Protein AF-A0A4Q4YVK0-F1 (afdb_monomer)

pLDDT: mean 72.07, std 21.79, range [29.75, 95.19]

Structure (mmCIF, N/CA/C/O backbone):
data_AF-A0A4Q4YVK0-F1
#
_entry.id   AF-A0A4Q4YVK0-F1
#
loop_
_atom_site.group_PDB
_atom_site.id
_atom_site.type_symbol
_atom_site.label_atom_id
_atom_site.label_alt_id
_atom_site.label_comp_id
_atom_site.label_asym_id
_atom_site.label_entity_id
_atom_site.label_seq_id
_atom_site.pdbx_PDB_ins_code
_atom_site.Cartn_x
_atom_site.Cartn_y
_atom_site.Cartn_z
_atom_site.occupancy
_atom_site.B_iso_or_equiv
_atom_site.auth_seq_id
_atom_site.auth_comp_id
_atom_site.auth_asym_id
_atom_site.auth_atom_id
_atom_site.pdbx_PDB_model_num
ATOM 1 N N . MET A 1 1 ? 14.995 24.594 14.332 1.00 37.38 1 MET A N 1
ATOM 2 C CA . MET A 1 1 ? 15.327 23.257 14.870 1.00 37.38 1 MET A CA 1
ATOM 3 C C . MET A 1 1 ? 14.325 22.980 15.964 1.00 37.38 1 MET A C 1
ATOM 5 O O . MET A 1 1 ? 14.471 23.533 17.045 1.00 37.38 1 MET A O 1
ATOM 9 N N . GLU A 1 2 ? 13.273 22.229 15.656 1.00 30.61 2 GLU A N 1
ATOM 10 C CA . GLU A 1 2 ? 12.201 21.946 16.610 1.00 30.61 2 GLU A CA 1
ATOM 11 C C . GLU A 1 2 ? 12.060 20.448 16.859 1.00 30.61 2 GLU A C 1
ATOM 13 O O . GLU A 1 2 ? 12.263 19.605 15.987 1.00 30.61 2 GLU A O 1
ATOM 18 N N . ASN A 1 3 ? 11.799 20.190 18.133 1.00 29.75 3 ASN A N 1
ATOM 19 C CA . ASN A 1 3 ? 11.864 18.951 18.882 1.00 29.75 3 ASN A CA 1
ATOM 20 C C . ASN A 1 3 ? 10.855 17.910 18.379 1.00 29.75 3 ASN A C 1
ATOM 22 O O . ASN A 1 3 ? 9.649 18.153 18.392 1.00 29.75 3 ASN A O 1
ATOM 26 N N . CYS A 1 4 ? 11.324 16.703 18.059 1.00 32.38 4 CYS A N 1
ATOM 27 C CA . CYS A 1 4 ? 10.463 15.525 17.964 1.00 32.38 4 CYS A CA 1
ATOM 28 C C . CYS A 1 4 ? 10.046 15.102 19.382 1.00 32.38 4 CYS A C 1
ATOM 30 O O . CYS A 1 4 ? 10.692 14.259 20.003 1.00 32.38 4 CYS A O 1
ATOM 32 N N . ASN A 1 5 ? 8.979 15.695 19.919 1.00 33.84 5 ASN A N 1
ATOM 33 C CA . ASN A 1 5 ? 8.380 15.246 21.176 1.00 33.84 5 ASN A CA 1
ATOM 34 C C . ASN A 1 5 ? 7.588 13.949 20.946 1.00 33.84 5 ASN A C 1
ATOM 36 O O . ASN A 1 5 ? 6.365 13.944 20.870 1.00 33.84 5 ASN A O 1
ATOM 40 N N . ALA A 1 6 ? 8.302 12.825 20.881 1.00 39.44 6 ALA A N 1
ATOM 41 C CA . ALA A 1 6 ? 7.738 11.488 21.038 1.00 39.44 6 ALA A CA 1
ATOM 42 C C . ALA A 1 6 ? 7.468 11.205 22.530 1.00 39.44 6 ALA A C 1
ATOM 44 O O . ALA A 1 6 ? 8.065 10.314 23.133 1.00 39.44 6 ALA A O 1
ATOM 45 N N . ARG A 1 7 ? 6.600 11.998 23.165 1.00 34.41 7 ARG A N 1
ATOM 46 C CA . ARG A 1 7 ? 6.082 11.694 24.506 1.00 34.41 7 ARG A CA 1
ATOM 47 C C . ARG A 1 7 ? 4.794 10.898 24.335 1.00 34.41 7 ARG A C 1
ATOM 49 O O . ARG A 1 7 ? 3.760 11.512 24.120 1.00 34.41 7 ARG A O 1
ATOM 56 N N . ASN A 1 8 ? 4.910 9.566 24.325 1.00 34.81 8 ASN A N 1
ATOM 57 C CA . ASN A 1 8 ? 3.902 8.591 24.801 1.00 34.81 8 ASN A CA 1
ATOM 58 C C . ASN A 1 8 ? 4.161 7.140 24.351 1.00 34.81 8 ASN A C 1
ATOM 60 O O . ASN A 1 8 ? 3.350 6.262 24.626 1.00 34.81 8 ASN A O 1
ATOM 64 N N . THR A 1 9 ? 5.297 6.826 23.724 1.00 37.50 9 THR A N 1
ATOM 65 C CA . THR A 1 9 ? 5.698 5.419 23.553 1.00 37.50 9 THR A CA 1
ATOM 66 C C . THR A 1 9 ? 6.271 4.875 24.859 1.00 37.50 9 THR A C 1
ATOM 68 O O . THR A 1 9 ? 7.434 5.106 25.189 1.00 37.50 9 THR A O 1
ATOM 71 N N . THR A 1 10 ? 5.439 4.170 25.619 1.00 32.06 10 THR A N 1
ATOM 72 C CA . THR A 1 10 ? 5.850 3.400 26.795 1.00 32.06 10 THR A CA 1
ATOM 73 C C . THR A 1 10 ? 6.578 2.141 26.319 1.00 32.06 10 THR A C 1
ATOM 75 O O . THR A 1 10 ? 5.958 1.229 25.778 1.00 32.06 10 THR A O 1
ATOM 78 N N . TYR A 1 11 ? 7.900 2.087 26.480 1.00 41.22 11 TYR A N 1
ATOM 79 C CA . TYR A 1 11 ? 8.692 0.885 26.204 1.00 41.22 11 TYR A CA 1
ATOM 80 C C . TYR A 1 11 ? 8.771 0.017 27.469 1.00 41.22 11 TYR A C 1
ATOM 82 O O . TYR A 1 11 ? 9.065 0.520 28.551 1.00 41.22 11 TYR A O 1
ATOM 90 N N . LEU A 1 12 ? 8.526 -1.291 27.341 1.00 30.45 12 LEU A N 1
ATOM 91 C CA . LEU A 1 12 ? 8.794 -2.270 28.401 1.00 30.45 12 LEU A CA 1
ATOM 92 C C . LEU A 1 12 ? 10.311 -2.507 28.501 1.00 30.45 12 LEU A C 1
ATOM 94 O O . LEU A 1 12 ? 10.896 -3.173 27.646 1.00 30.45 12 LEU A O 1
ATOM 98 N N . GLU A 1 13 ? 10.957 -1.974 29.541 1.00 32.44 13 GLU A N 1
ATOM 99 C CA . GLU A 1 13 ? 12.365 -2.263 29.836 1.00 32.44 13 GLU A CA 1
ATOM 100 C C . GLU A 1 13 ? 12.534 -3.685 30.402 1.00 32.44 13 GLU A C 1
ATOM 102 O O . GLU A 1 13 ? 12.069 -3.992 31.500 1.00 32.44 13 GLU A O 1
ATOM 107 N N . ARG A 1 14 ? 13.282 -4.550 29.702 1.00 31.03 14 ARG A N 1
ATOM 108 C CA . ARG A 1 14 ? 13.968 -5.691 30.333 1.00 31.03 14 ARG A CA 1
ATOM 109 C C . ARG A 1 14 ? 15.384 -5.256 30.708 1.00 31.03 14 ARG A C 1
ATOM 111 O O . ARG A 1 14 ? 16.180 -4.930 29.833 1.00 31.03 14 ARG A O 1
ATOM 118 N N . ARG A 1 15 ? 15.702 -5.257 32.005 1.00 39.09 15 ARG A N 1
ATOM 119 C CA . ARG A 1 15 ? 17.041 -4.939 32.526 1.00 39.09 15 ARG A CA 1
ATOM 120 C C . ARG A 1 15 ? 18.018 -6.120 32.431 1.00 39.09 15 ARG A C 1
ATOM 122 O O . ARG A 1 15 ? 17.669 -7.230 32.832 1.00 39.09 15 ARG A O 1
ATOM 129 N N . SER A 1 16 ? 19.271 -5.761 32.113 1.00 35.47 16 SER A N 1
ATOM 130 C CA . SER A 1 16 ? 20.582 -6.410 32.397 1.00 35.47 16 SER A CA 1
ATOM 131 C C . SER A 1 16 ? 21.295 -7.061 31.193 1.00 35.47 16 SER A C 1
ATOM 133 O O . SER A 1 16 ? 20.623 -7.571 30.303 1.00 35.47 16 SER A O 1
ATOM 135 N N . PRO A 1 17 ? 22.643 -7.191 31.217 1.00 41.94 17 PRO A N 1
ATOM 136 C CA . PRO A 1 17 ? 23.664 -6.132 31.232 1.00 41.94 17 PRO A CA 1
ATOM 137 C C . PRO A 1 17 ? 24.567 -6.173 29.962 1.00 41.94 17 PRO A C 1
ATOM 139 O O . PRO A 1 17 ? 24.875 -7.243 29.446 1.00 41.94 17 PRO A O 1
ATOM 142 N N . SER A 1 18 ? 25.008 -5.012 29.456 1.00 41.84 18 SER A N 1
ATOM 143 C CA . SER A 1 18 ? 25.935 -4.835 28.301 1.00 41.84 18 SER A CA 1
ATOM 144 C C . SER A 1 18 ? 27.324 -5.469 28.554 1.00 41.84 18 SER A C 1
ATOM 146 O O . SER A 1 18 ? 27.684 -5.497 29.735 1.00 41.84 18 SER A O 1
ATOM 148 N N . PRO A 1 19 ? 28.162 -5.913 27.563 1.00 48.59 19 PRO A N 1
ATOM 149 C CA . PRO A 1 19 ? 28.663 -5.199 26.345 1.00 48.59 19 PRO A CA 1
ATOM 150 C C . PRO A 1 19 ? 28.929 -6.148 25.108 1.00 48.59 19 PRO A C 1
ATOM 152 O O . PRO A 1 19 ? 28.522 -7.303 25.192 1.00 48.59 19 PRO A O 1
ATOM 155 N N . PRO A 1 20 ? 29.600 -5.781 23.971 1.00 44.50 20 PRO A N 1
ATOM 156 C CA . PRO A 1 20 ? 30.277 -4.537 23.591 1.00 44.50 20 PRO A CA 1
ATOM 157 C C . PRO A 1 20 ? 29.692 -3.795 22.375 1.00 44.50 20 PRO A C 1
ATOM 159 O O . PRO A 1 20 ? 28.838 -4.277 21.637 1.00 44.50 20 PRO A O 1
ATOM 162 N N . LEU A 1 21 ? 30.187 -2.564 22.233 1.00 46.44 21 LEU A N 1
ATOM 163 C CA . LEU A 1 21 ? 29.842 -1.533 21.258 1.00 46.44 21 LEU A CA 1
ATOM 164 C C . LEU A 1 21 ? 29.902 -2.046 19.811 1.00 46.44 21 LEU A C 1
ATOM 166 O O . LEU A 1 21 ? 30.947 -2.012 19.163 1.00 46.44 21 LEU A O 1
ATOM 170 N N . VAL A 1 22 ? 28.752 -2.461 19.286 1.00 44.62 22 VAL A N 1
ATOM 171 C CA . VAL A 1 22 ? 28.509 -2.483 17.842 1.00 44.62 22 VAL A CA 1
ATOM 172 C C . VAL A 1 22 ? 28.557 -1.020 17.378 1.00 44.62 22 VAL A C 1
ATOM 174 O O . VAL A 1 22 ? 27.909 -0.181 18.016 1.00 44.62 22 VAL A O 1
ATOM 177 N N . PRO A 1 23 ? 29.319 -0.662 16.324 1.00 36.84 23 PRO A N 1
ATOM 178 C CA . PRO A 1 23 ? 29.265 0.694 15.790 1.00 36.84 23 PRO A CA 1
ATOM 179 C C . PRO A 1 23 ? 27.798 1.001 15.479 1.00 36.84 23 PRO A C 1
ATOM 181 O O . PRO A 1 23 ? 27.130 0.134 14.906 1.00 36.84 23 PRO A O 1
ATOM 184 N N . PRO A 1 24 ? 27.260 2.167 15.886 1.00 42.25 24 PRO A N 1
ATOM 185 C CA . PRO A 1 24 ? 25.856 2.454 15.666 1.00 42.25 24 PRO A CA 1
ATOM 186 C C . PRO A 1 24 ? 25.607 2.283 14.177 1.00 42.25 24 PRO A C 1
ATOM 188 O O . PRO A 1 24 ? 26.268 2.931 13.359 1.00 42.25 24 PRO A O 1
ATOM 191 N N . LEU A 1 25 ? 24.706 1.353 13.841 1.00 34.31 25 LEU A N 1
ATOM 192 C CA . LEU A 1 25 ? 24.114 1.247 12.520 1.00 34.31 25 LEU A CA 1
ATOM 193 C C . LEU A 1 25 ? 23.820 2.681 12.094 1.00 34.31 25 LEU A C 1
ATOM 195 O O . LEU A 1 25 ? 22.957 3.340 12.677 1.00 34.31 25 LEU A O 1
ATOM 199 N N . LYS A 1 26 ? 24.592 3.197 11.132 1.00 31.61 26 LYS A N 1
ATOM 200 C CA . LYS A 1 26 ? 24.266 4.448 10.461 1.00 31.61 26 LYS A CA 1
ATOM 201 C C . LYS A 1 26 ? 23.012 4.151 9.654 1.00 31.61 26 LYS A C 1
ATOM 203 O O . LYS A 1 26 ? 23.073 3.885 8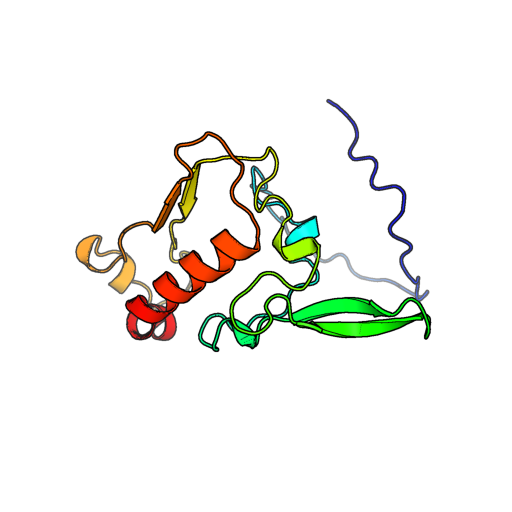.459 1.00 31.61 26 LYS A O 1
ATOM 208 N N . ILE A 1 27 ? 21.871 4.171 10.334 1.00 35.81 27 ILE A N 1
ATOM 209 C CA . ILE A 1 27 ? 20.570 4.360 9.722 1.00 35.81 27 ILE A CA 1
ATOM 210 C C . ILE A 1 27 ? 20.635 5.794 9.221 1.00 35.81 27 ILE A C 1
ATOM 212 O O . ILE A 1 27 ? 20.354 6.748 9.945 1.00 35.81 27 ILE A O 1
ATOM 216 N N . VAL A 1 28 ? 21.135 5.958 7.999 1.00 30.48 28 VAL A N 1
ATOM 217 C CA . VAL A 1 28 ? 21.051 7.226 7.291 1.00 30.48 28 VAL A CA 1
ATOM 218 C C . VAL A 1 28 ? 19.567 7.421 7.015 1.00 30.48 28 VAL A C 1
ATOM 220 O O . VAL A 1 28 ? 19.034 6.948 6.015 1.00 30.48 28 VAL A O 1
ATOM 223 N N . CYS A 1 29 ? 18.878 8.061 7.958 1.00 36.59 29 CYS A N 1
ATOM 224 C CA . CYS A 1 29 ? 17.532 8.573 7.784 1.00 36.59 29 CYS A CA 1
ATOM 225 C C . CYS A 1 29 ?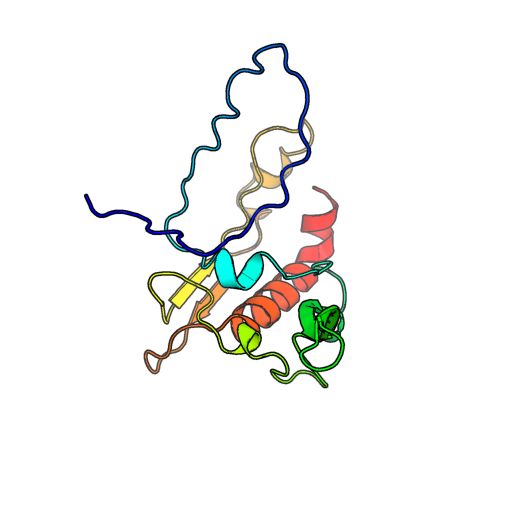 17.561 9.609 6.657 1.00 36.59 29 CYS A C 1
ATOM 227 O O . CYS A 1 29 ? 17.629 10.806 6.908 1.00 36.59 29 CYS A O 1
ATOM 229 N N . ARG A 1 30 ? 17.438 9.169 5.406 1.00 38.94 30 ARG A N 1
ATOM 230 C CA . ARG A 1 30 ? 16.677 9.948 4.425 1.00 38.94 30 ARG A CA 1
ATOM 231 C C . ARG A 1 30 ? 15.200 9.607 4.619 1.00 38.94 30 ARG A C 1
ATOM 233 O O . ARG A 1 30 ? 14.584 8.948 3.795 1.00 38.94 30 ARG A O 1
ATOM 240 N N . LYS A 1 31 ? 14.678 10.008 5.784 1.00 46.03 31 LYS A N 1
ATOM 241 C CA . LYS A 1 31 ? 13.255 9.995 6.142 1.00 46.03 31 LYS A CA 1
ATOM 242 C C . LYS A 1 31 ? 12.694 11.391 5.917 1.00 46.03 31 LYS A C 1
ATOM 244 O O . LYS A 1 31 ? 12.360 12.093 6.862 1.00 46.03 31 LYS A O 1
ATOM 249 N N . GLU A 1 32 ? 12.639 11.815 4.670 1.00 50.38 32 GLU A N 1
ATOM 250 C CA . GLU A 1 32 ? 11.743 12.908 4.318 1.00 50.38 32 GLU A CA 1
ATOM 251 C C . GLU A 1 32 ? 10.580 12.251 3.599 1.00 50.38 32 GLU A C 1
ATOM 253 O O . GLU A 1 32 ? 10.716 11.833 2.452 1.00 50.38 32 GLU A O 1
ATOM 258 N N . GLY A 1 33 ? 9.470 12.071 4.316 1.00 62.09 33 GLY A N 1
ATOM 259 C CA . GLY A 1 33 ? 8.194 11.939 3.645 1.00 62.09 33 GLY A CA 1
ATOM 260 C C . GLY A 1 33 ? 7.268 10.817 4.079 1.00 62.09 33 GLY A C 1
ATOM 261 O O . GLY A 1 33 ? 6.080 11.055 4.191 1.00 62.09 33 GLY A O 1
ATOM 262 N N . PHE A 1 34 ? 7.721 9.594 4.342 1.00 70.62 34 PHE A N 1
ATOM 263 C CA . PHE A 1 34 ? 6.758 8.521 4.632 1.00 70.62 34 PHE A CA 1
ATOM 264 C C . PHE A 1 34 ? 6.175 8.645 6.049 1.00 70.62 34 PHE A C 1
ATOM 266 O O . PHE A 1 34 ? 6.912 8.920 6.999 1.00 70.62 34 PHE A O 1
ATOM 273 N N . ASN A 1 35 ? 4.857 8.465 6.210 1.00 78.00 35 ASN A N 1
ATOM 274 C CA . ASN A 1 35 ? 4.228 8.512 7.532 1.00 78.00 35 ASN A CA 1
ATOM 275 C C . ASN A 1 35 ? 4.501 7.207 8.293 1.00 78.00 35 ASN A C 1
ATOM 277 O O . ASN A 1 35 ? 3.639 6.342 8.405 1.00 78.00 35 ASN A O 1
ATOM 281 N N . ASP A 1 36 ? 5.719 7.057 8.817 1.00 73.81 36 ASP A N 1
ATOM 282 C CA . ASP A 1 36 ? 6.157 5.846 9.515 1.00 73.81 36 ASP A CA 1
ATOM 283 C C . ASP A 1 36 ? 5.183 5.393 10.609 1.00 73.81 36 ASP A C 1
ATOM 285 O O . ASP A 1 36 ? 5.059 4.197 10.847 1.00 73.81 36 ASP A O 1
ATOM 289 N N . ALA A 1 37 ? 4.526 6.324 11.308 1.00 76.06 37 ALA A N 1
ATOM 290 C CA . ALA A 1 37 ? 3.589 5.985 12.374 1.00 76.06 37 ALA A CA 1
ATOM 291 C C . ALA A 1 37 ? 2.414 5.152 11.841 1.00 76.06 37 ALA A C 1
ATOM 293 O O . ALA A 1 37 ? 2.117 4.107 12.415 1.00 76.06 37 ALA A O 1
ATOM 294 N N . ALA A 1 38 ? 1.851 5.547 10.698 1.00 77.50 38 ALA A N 1
ATOM 295 C CA . ALA A 1 38 ? 0.742 4.851 10.052 1.00 77.50 38 ALA A CA 1
ATOM 296 C C . ALA A 1 38 ? 1.118 3.437 9.560 1.00 77.50 38 ALA A C 1
ATOM 298 O O . ALA A 1 38 ? 0.270 2.553 9.498 1.00 77.50 38 ALA A O 1
ATOM 299 N N . PHE A 1 39 ? 2.395 3.190 9.237 1.00 78.88 39 PHE A N 1
ATOM 300 C CA . PHE A 1 39 ? 2.857 1.900 8.696 1.00 78.88 39 PHE A CA 1
ATOM 301 C C . PHE A 1 39 ? 3.572 0.992 9.708 1.00 78.88 39 PHE A C 1
ATOM 303 O O . PHE A 1 39 ? 3.771 -0.186 9.426 1.00 78.88 39 PHE A O 1
ATOM 310 N N . ARG A 1 40 ? 3.955 1.489 10.893 1.00 72.06 40 ARG A N 1
ATOM 311 C CA . ARG A 1 40 ? 4.694 0.712 11.916 1.00 72.06 40 ARG A CA 1
ATOM 312 C C . ARG A 1 40 ? 3.957 -0.522 12.433 1.00 72.06 40 ARG A C 1
ATOM 314 O O . ARG A 1 40 ? 4.600 -1.407 12.987 1.00 72.06 40 ARG A O 1
ATOM 321 N N . LEU A 1 41 ? 2.639 -0.555 12.283 1.00 78.25 41 LEU A N 1
ATOM 322 C CA . LEU A 1 41 ? 1.766 -1.612 12.793 1.00 78.25 41 LEU A CA 1
ATOM 323 C C . LEU A 1 41 ? 1.170 -2.466 11.668 1.00 78.25 41 LEU A C 1
ATOM 325 O O . LEU A 1 41 ? 0.266 -3.251 11.920 1.00 78.25 41 LEU A O 1
ATOM 329 N N . LEU A 1 42 ? 1.648 -2.306 10.433 1.00 86.25 42 LEU A N 1
ATOM 330 C CA . LEU A 1 42 ? 1.080 -2.944 9.252 1.00 86.25 42 LEU A CA 1
ATOM 331 C C . LEU A 1 42 ? 1.835 -4.238 8.912 1.00 86.25 42 LEU A C 1
ATOM 333 O O . LEU A 1 42 ? 3.044 -4.222 8.685 1.00 86.25 42 LEU A O 1
ATOM 337 N N . ASP A 1 43 ? 1.109 -5.351 8.845 1.00 88.81 43 ASP A N 1
ATOM 338 C CA . ASP A 1 43 ? 1.581 -6.636 8.327 1.00 88.81 43 ASP A CA 1
ATOM 339 C C . ASP A 1 43 ? 1.020 -6.846 6.919 1.00 88.81 43 ASP A C 1
ATOM 341 O O . ASP A 1 43 ? -0.198 -6.911 6.713 1.00 88.81 43 ASP A O 1
ATOM 345 N N . TRP A 1 44 ? 1.916 -6.919 5.934 1.00 87.62 44 TRP A N 1
ATOM 346 C CA . TRP A 1 44 ? 1.544 -7.079 4.536 1.00 87.62 44 TRP A CA 1
ATOM 347 C C . TRP A 1 44 ? 2.589 -7.863 3.740 1.00 87.62 44 TRP A C 1
ATOM 349 O O . TRP A 1 44 ? 3.650 -7.334 3.394 1.00 87.62 44 TRP A O 1
ATOM 359 N N . PRO A 1 45 ? 2.264 -9.101 3.338 1.00 84.12 45 PRO A N 1
ATOM 360 C CA . PRO A 1 45 ? 2.975 -9.767 2.263 1.00 84.12 45 PRO A CA 1
ATOM 361 C C . PRO A 1 45 ? 2.586 -9.076 0.949 1.00 84.12 45 PRO A C 1
ATOM 363 O O . PRO A 1 45 ? 1.477 -9.266 0.462 1.00 84.12 45 PRO A O 1
ATOM 366 N N . VAL A 1 46 ? 3.477 -8.265 0.371 1.00 78.00 46 VAL A N 1
ATOM 367 C CA . VAL A 1 46 ? 3.159 -7.361 -0.759 1.00 78.00 46 VAL A CA 1
ATOM 368 C C . VAL A 1 46 ? 2.522 -8.048 -1.983 1.00 78.00 46 VAL A C 1
ATOM 370 O O . VAL A 1 46 ? 1.778 -7.417 -2.729 1.00 78.00 46 VAL A O 1
ATOM 373 N N . PHE A 1 47 ? 2.775 -9.348 -2.179 1.00 84.00 47 PHE A N 1
ATOM 374 C CA . PHE A 1 47 ? 2.202 -10.158 -3.266 1.00 84.00 47 PHE A CA 1
ATOM 375 C C . PHE A 1 47 ? 0.931 -10.929 -2.883 1.00 84.00 47 PHE A C 1
ATOM 377 O O . PHE A 1 47 ? 0.331 -11.581 -3.739 1.00 84.00 47 PHE A O 1
ATOM 384 N N . ALA A 1 48 ? 0.535 -10.909 -1.612 1.00 86.75 48 ALA A N 1
ATOM 385 C CA . ALA A 1 48 ? -0.739 -11.454 -1.176 1.00 86.75 48 ALA A CA 1
ATOM 386 C C . ALA A 1 48 ? -1.884 -10.484 -1.530 1.00 86.75 48 ALA A C 1
ATOM 388 O O . ALA A 1 48 ? -1.643 -9.291 -1.753 1.00 86.75 48 ALA A O 1
ATOM 389 N N . PRO A 1 49 ? -3.137 -10.971 -1.603 1.00 87.56 49 PRO A N 1
ATOM 390 C CA . PRO A 1 49 ? -4.294 -10.112 -1.832 1.00 87.56 49 PRO A CA 1
ATOM 391 C C . PRO A 1 49 ? -4.341 -8.948 -0.839 1.00 87.56 49 PRO A C 1
ATOM 393 O O . PRO A 1 49 ? -4.066 -9.129 0.340 1.00 87.56 49 PRO A O 1
ATOM 396 N N . ILE A 1 50 ? -4.765 -7.760 -1.277 1.00 88.19 50 ILE A N 1
ATOM 397 C CA . ILE A 1 50 ? -4.855 -6.574 -0.401 1.00 88.19 50 ILE A CA 1
ATOM 398 C C . ILE A 1 50 ? -5.785 -6.774 0.811 1.00 88.19 50 ILE A C 1
ATOM 400 O O . ILE A 1 50 ? -5.655 -6.082 1.815 1.00 88.19 50 ILE A O 1
ATOM 404 N N . SER A 1 51 ? -6.708 -7.738 0.738 1.00 87.44 51 SER A N 1
ATOM 405 C CA . SER A 1 51 ? -7.566 -8.153 1.853 1.00 87.44 51 SER A CA 1
ATOM 406 C C . SER A 1 51 ? -6.808 -8.879 2.968 1.00 87.44 51 SER A C 1
ATOM 408 O O . SER A 1 51 ? -7.338 -9.022 4.065 1.00 87.44 51 SER A O 1
ATOM 410 N N . SER A 1 52 ? -5.573 -9.326 2.722 1.00 90.25 52 SER A N 1
ATOM 411 C CA . SER A 1 52 ? -4.719 -9.944 3.736 1.00 90.25 52 SER A CA 1
ATOM 412 C C . SER A 1 52 ? -3.913 -8.927 4.542 1.00 90.25 52 SER A C 1
ATOM 414 O O . SER A 1 52 ? -3.150 -9.339 5.413 1.00 90.25 52 SER A O 1
ATOM 416 N N . ILE A 1 53 ? -4.007 -7.630 4.228 1.00 91.44 53 ILE A N 1
ATOM 417 C CA . ILE A 1 53 ? -3.292 -6.591 4.969 1.00 91.44 53 ILE A CA 1
ATOM 418 C C . ILE A 1 53 ? -3.920 -6.466 6.350 1.00 91.44 53 ILE A C 1
ATOM 420 O O . ILE A 1 53 ? -5.129 -6.247 6.478 1.00 91.44 53 ILE A O 1
ATOM 424 N N . ARG A 1 54 ? -3.085 -6.572 7.381 1.00 91.88 54 ARG A N 1
ATOM 425 C CA . ARG A 1 54 ? -3.518 -6.474 8.771 1.00 91.88 54 ARG A CA 1
ATOM 426 C C . ARG A 1 54 ? -2.816 -5.328 9.472 1.00 91.88 54 ARG A C 1
ATOM 428 O O . ARG A 1 54 ? -1.674 -5.004 9.159 1.00 91.88 54 ARG A O 1
ATOM 435 N N . VAL A 1 55 ? -3.511 -4.729 10.422 1.00 90.00 55 VAL A N 1
ATOM 436 C CA . VAL A 1 55 ? -2.982 -3.725 11.335 1.00 90.00 55 VAL A CA 1
ATOM 437 C C . VAL A 1 55 ? -3.014 -4.316 12.733 1.00 90.00 55 VAL A C 1
ATOM 439 O O . VAL A 1 55 ? -3.977 -4.984 13.105 1.00 90.00 55 VAL A O 1
ATOM 442 N N . LEU A 1 56 ? -1.933 -4.132 13.479 1.00 88.25 56 LEU A N 1
ATOM 443 C CA . LEU A 1 56 ? -1.897 -4.468 14.890 1.00 88.25 56 LEU A CA 1
ATOM 444 C C . LEU A 1 56 ? -2.585 -3.346 15.658 1.00 88.25 56 LEU A C 1
ATOM 446 O O . LEU A 1 56 ? -2.087 -2.222 15.670 1.00 88.25 56 LEU A O 1
ATOM 450 N N . ASP A 1 57 ? -3.697 -3.667 16.297 1.00 83.81 57 ASP A N 1
ATOM 451 C CA . ASP A 1 57 ? -4.493 -2.727 17.076 1.00 83.81 57 ASP A CA 1
ATOM 452 C C . ASP A 1 57 ? -4.670 -3.233 18.511 1.00 83.81 57 ASP A C 1
ATOM 454 O O . ASP A 1 57 ? -4.468 -4.417 18.798 1.00 83.81 57 ASP A O 1
ATOM 458 N N . LEU A 1 58 ? -5.007 -2.332 19.428 1.00 82.12 58 LEU A N 1
ATOM 459 C CA . LEU A 1 58 ? -5.376 -2.686 20.790 1.00 82.12 58 LEU A CA 1
ATOM 460 C C . LEU A 1 58 ? -6.895 -2.834 20.851 1.00 82.12 58 LEU A C 1
ATOM 462 O O . LEU A 1 58 ? -7.625 -1.861 20.706 1.00 82.12 58 LEU A O 1
ATOM 466 N N . ASP A 1 59 ? -7.371 -4.046 21.106 1.00 78.25 59 ASP A N 1
ATOM 467 C CA . ASP A 1 59 ? -8.788 -4.277 21.356 1.00 78.25 59 ASP A CA 1
ATOM 468 C C . ASP A 1 59 ? -9.186 -3.563 22.660 1.00 78.25 59 ASP A C 1
ATOM 470 O O . ASP A 1 59 ? -8.612 -3.820 23.722 1.00 78.25 59 ASP A O 1
ATOM 474 N N . GLU A 1 60 ? -10.119 -2.615 22.570 1.00 80.31 60 GLU A N 1
ATOM 475 C CA . GLU A 1 60 ? -10.489 -1.745 23.695 1.00 80.31 60 GLU A CA 1
ATOM 476 C C . GLU A 1 60 ? -11.157 -2.516 24.844 1.00 80.31 60 GLU A C 1
ATOM 478 O O . GLU A 1 60 ? -10.947 -2.184 26.013 1.00 80.31 60 GLU A O 1
ATOM 483 N N . ASP A 1 61 ? -11.894 -3.584 24.530 1.00 84.19 61 ASP A N 1
ATOM 484 C CA . ASP A 1 61 ? -12.638 -4.378 25.512 1.00 84.19 61 ASP A CA 1
ATOM 485 C C . ASP A 1 61 ? -11.715 -5.316 26.303 1.00 84.19 61 ASP A C 1
ATOM 487 O O . ASP A 1 61 ? -11.811 -5.448 27.526 1.00 84.19 61 ASP A O 1
ATOM 491 N N . THR A 1 62 ? -10.790 -5.976 25.611 1.00 84.62 62 THR A N 1
ATOM 492 C CA . THR A 1 62 ? -9.889 -6.987 26.182 1.00 84.62 62 THR A CA 1
ATOM 493 C C . THR A 1 62 ? -8.526 -6.424 26.566 1.00 84.62 62 THR A C 1
ATOM 495 O O . THR A 1 62 ? -7.779 -7.079 27.298 1.00 84.62 62 THR A O 1
ATOM 498 N N . ARG A 1 63 ? -8.186 -5.214 26.096 1.00 87.06 63 ARG A N 1
ATOM 499 C CA . ARG A 1 63 ? -6.864 -4.575 26.233 1.00 87.06 63 ARG A CA 1
ATOM 500 C C . ARG A 1 63 ? -5.734 -5.459 25.698 1.00 87.06 63 ARG A C 1
ATOM 502 O O . ARG A 1 63 ? -4.596 -5.372 26.165 1.00 87.06 63 ARG A O 1
ATOM 509 N N . GLN A 1 64 ? -6.040 -6.325 24.734 1.00 86.50 64 GLN A N 1
ATOM 510 C CA . GLN A 1 64 ? -5.082 -7.216 24.086 1.00 86.50 64 GLN A CA 1
ATOM 511 C C . GLN A 1 64 ? -4.781 -6.741 22.671 1.00 86.50 64 GLN A C 1
ATOM 513 O O . GLN A 1 64 ? -5.636 -6.187 21.987 1.00 86.50 64 GLN A O 1
ATOM 518 N N . LEU A 1 65 ? -3.548 -6.974 22.225 1.00 86.06 65 LEU A N 1
ATOM 519 C CA . LEU A 1 65 ? -3.163 -6.684 20.851 1.00 86.06 65 LEU A CA 1
ATOM 520 C C . LEU A 1 65 ? -3.800 -7.711 19.913 1.00 86.06 65 LEU A C 1
ATOM 522 O O . LEU A 1 65 ? -3.618 -8.917 20.098 1.00 86.06 65 LEU A O 1
ATOM 526 N N . GLN A 1 66 ? -4.506 -7.232 18.897 1.00 87.12 66 GLN A N 1
ATOM 527 C CA . GLN A 1 66 ? -5.156 -8.055 17.888 1.00 87.12 66 GLN A CA 1
ATOM 528 C C . GLN A 1 66 ? -4.796 -7.579 16.484 1.00 87.12 66 GLN A C 1
ATOM 530 O O . GLN A 1 66 ? -4.618 -6.393 16.224 1.00 87.12 66 GLN A O 1
ATOM 535 N N . TRP A 1 67 ? -4.695 -8.531 15.561 1.00 89.75 67 TRP A N 1
ATOM 536 C CA . TRP A 1 67 ? -4.541 -8.227 14.145 1.00 89.75 67 TRP A CA 1
ATOM 537 C C . TRP A 1 67 ? -5.916 -8.024 13.516 1.00 89.75 67 TRP A C 1
ATOM 539 O O . TRP A 1 67 ? -6.670 -8.983 13.351 1.00 89.75 67 TRP A O 1
ATOM 549 N N . THR A 1 68 ? -6.220 -6.796 13.120 1.00 89.50 68 THR A N 1
ATOM 550 C CA . THR A 1 68 ? -7.454 -6.423 12.424 1.00 89.50 68 THR A CA 1
ATOM 551 C C . THR A 1 68 ? -7.180 -6.151 10.952 1.00 89.50 68 THR A C 1
ATOM 553 O O . THR A 1 68 ? -6.072 -5.805 10.551 1.00 89.50 68 THR A O 1
ATOM 556 N N . ALA A 1 69 ? -8.179 -6.356 10.096 1.00 91.69 69 ALA A N 1
ATOM 557 C CA . ALA A 1 69 ? -8.014 -6.116 8.667 1.00 91.69 69 ALA A CA 1
ATOM 558 C C . ALA A 1 69 ? -7.916 -4.607 8.381 1.00 91.69 69 ALA A C 1
ATOM 560 O O . ALA A 1 69 ? -8.771 -3.840 8.823 1.00 91.69 69 ALA A O 1
ATOM 561 N N . LEU A 1 70 ? -6.923 -4.182 7.592 1.00 92.25 70 LEU A N 1
ATOM 562 C CA . LEU A 1 70 ? -6.850 -2.792 7.119 1.00 92.25 70 LEU A CA 1
ATOM 563 C C . LEU A 1 70 ? -8.040 -2.475 6.202 1.00 92.25 70 LEU A C 1
ATOM 565 O O . LEU A 1 70 ? -8.655 -1.409 6.301 1.00 92.25 70 LEU A O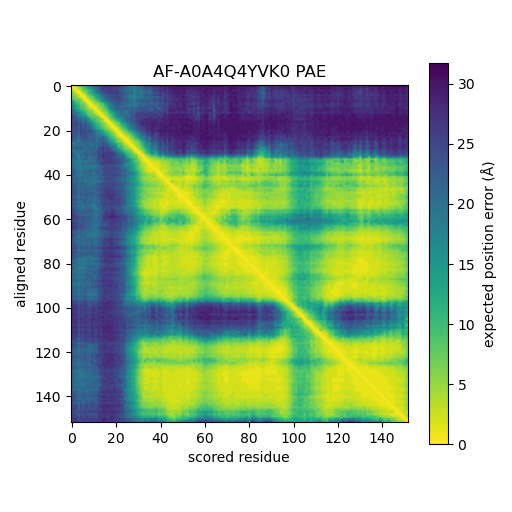 1
ATOM 569 N N . LEU A 1 71 ? -8.346 -3.423 5.312 1.00 91.94 71 LEU A N 1
ATOM 570 C CA . LEU A 1 71 ? -9.422 -3.361 4.332 1.00 91.94 71 LEU A CA 1
ATOM 571 C C . LEU A 1 71 ? -10.381 -4.535 4.543 1.00 91.94 71 LEU A C 1
ATOM 573 O O . LEU A 1 71 ? -9.937 -5.669 4.716 1.00 91.94 71 LEU A O 1
ATOM 577 N N . ARG A 1 72 ? -11.688 -4.288 4.461 1.00 90.88 72 ARG A N 1
ATOM 578 C CA . ARG A 1 72 ? -12.728 -5.327 4.463 1.00 90.88 72 ARG A CA 1
ATOM 579 C C . ARG A 1 72 ? -13.525 -5.204 3.174 1.00 90.88 72 ARG A C 1
ATOM 581 O O . ARG A 1 72 ? -13.918 -4.102 2.819 1.00 90.88 72 ARG A O 1
ATOM 588 N N . ASP A 1 73 ? -13.668 -6.306 2.443 1.00 88.19 73 ASP A N 1
ATOM 589 C CA . ASP A 1 73 ? -14.336 -6.340 1.130 1.00 88.19 73 ASP A CA 1
ATOM 590 C C . ASP A 1 73 ? -13.776 -5.324 0.123 1.00 88.19 73 ASP A C 1
ATOM 592 O O . ASP A 1 73 ? -14.465 -4.838 -0.768 1.00 88.19 73 ASP A O 1
ATOM 596 N N . GLY A 1 74 ? -12.487 -5.004 0.265 1.00 83.44 74 GLY A N 1
ATOM 597 C CA . GLY A 1 74 ? -11.840 -4.007 -0.570 1.00 83.44 74 GLY A CA 1
ATOM 598 C C . GLY A 1 74 ? -12.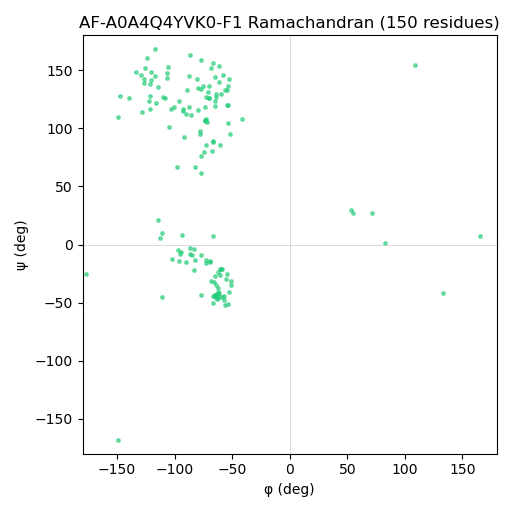285 -2.582 -0.264 1.00 83.44 74 GLY A C 1
ATOM 599 O O . GLY A 1 74 ? -12.170 -1.756 -1.153 1.00 83.44 74 GLY A O 1
ATOM 600 N N . GLU A 1 75 ? -12.728 -2.266 0.953 1.00 90.62 75 GLU A N 1
ATOM 601 C CA . GLU A 1 75 ? -12.991 -0.906 1.441 1.00 90.62 75 GLU A CA 1
ATOM 602 C C . GLU A 1 75 ? -12.223 -0.613 2.743 1.00 90.62 75 GLU A C 1
ATOM 604 O O . GLU A 1 75 ? -11.904 -1.551 3.483 1.00 90.62 75 GLU A O 1
ATOM 609 N N . PRO A 1 76 ? -11.864 0.657 3.033 1.00 92.06 76 PRO A N 1
ATOM 610 C CA . PRO A 1 76 ? -11.215 1.041 4.289 1.00 92.06 76 PRO A CA 1
ATOM 611 C C . PRO A 1 76 ? -12.013 0.566 5.508 1.00 92.06 76 PRO A C 1
ATOM 613 O O . PRO A 1 76 ? -13.165 0.955 5.684 1.00 92.06 76 PRO A O 1
ATOM 616 N N . HIS A 1 77 ? -11.397 -0.260 6.355 1.00 91.50 77 HIS A N 1
ATOM 617 C CA . HIS A 1 77 ? -12.033 -0.776 7.569 1.00 91.50 77 HIS A CA 1
ATOM 618 C C . HIS A 1 77 ? -11.398 -0.206 8.839 1.00 91.50 77 HIS A C 1
ATOM 620 O O . HIS A 1 77 ? -12.109 0.223 9.743 1.00 91.50 77 HIS A O 1
ATOM 626 N N . HIS A 1 78 ? -10.067 -0.169 8.892 1.00 90.44 78 HIS A N 1
ATOM 627 C CA . HIS A 1 78 ? -9.324 0.363 10.032 1.00 90.44 78 HIS A CA 1
ATOM 628 C C . HIS A 1 78 ? -9.106 1.886 9.897 1.00 90.44 78 HIS A C 1
ATOM 630 O O . HIS A 1 78 ? -8.846 2.340 8.780 1.00 90.44 78 HIS A O 1
ATOM 636 N N . PRO A 1 79 ? -9.116 2.689 10.982 1.00 89.62 79 PRO A N 1
ATOM 637 C CA . PRO A 1 79 ? -8.882 4.141 10.915 1.00 89.62 79 PRO A CA 1
ATOM 638 C C . PRO A 1 79 ? -7.589 4.540 10.187 1.00 89.62 79 PRO A C 1
ATOM 640 O O . PRO A 1 79 ? -7.605 5.431 9.341 1.00 89.62 79 PRO A O 1
ATOM 643 N N . VAL A 1 80 ? -6.498 3.798 10.422 1.00 90.00 80 VAL A N 1
ATOM 644 C CA . VAL A 1 80 ? -5.207 3.954 9.711 1.00 90.00 80 VAL A CA 1
ATOM 645 C C . VAL A 1 80 ? -5.364 3.945 8.190 1.00 90.00 80 VAL A C 1
ATOM 647 O O . VAL A 1 80 ? -4.626 4.634 7.495 1.00 90.00 80 VAL A O 1
ATOM 650 N N . ALA A 1 81 ? -6.342 3.217 7.642 1.00 92.06 81 ALA A N 1
ATOM 651 C CA . ALA A 1 81 ? -6.585 3.169 6.204 1.00 92.06 81 ALA A CA 1
ATOM 652 C C . ALA A 1 81 ? -6.916 4.557 5.615 1.00 92.06 81 ALA A C 1
ATOM 654 O O . ALA A 1 81 ? -6.637 4.798 4.441 1.00 92.06 81 ALA A O 1
ATOM 655 N N . GLN A 1 82 ? -7.468 5.469 6.421 1.00 93.25 82 GLN A N 1
ATOM 656 C CA . GLN A 1 82 ? -7.821 6.837 6.030 1.00 93.25 82 GLN A CA 1
ATOM 657 C C . GLN A 1 82 ? -6.734 7.865 6.378 1.00 93.25 82 GLN A C 1
ATOM 659 O O . GLN A 1 82 ? -6.827 9.018 5.959 1.00 93.25 82 GLN A O 1
ATOM 664 N N . GLU A 1 83 ? -5.693 7.475 7.116 1.00 92.25 83 GLU A N 1
ATOM 665 C CA . GLU A 1 83 ? -4.604 8.385 7.459 1.00 92.25 83 GLU A CA 1
ATOM 666 C C . GLU A 1 83 ? -3.775 8.767 6.224 1.00 92.25 83 GLU A C 1
ATOM 668 O O . GLU A 1 83 ? -3.655 7.975 5.282 1.00 92.25 83 GLU A O 1
ATOM 673 N N . PRO A 1 84 ? -3.146 9.958 6.214 1.00 92.31 84 PRO A N 1
ATOM 674 C CA . PRO A 1 84 ? -2.202 10.325 5.169 1.00 92.31 84 PRO A CA 1
ATOM 675 C C . PRO A 1 84 ? -1.023 9.348 5.115 1.00 92.31 84 PRO A C 1
ATOM 677 O O . PRO A 1 84 ? -0.339 9.124 6.116 1.00 92.31 84 PRO A O 1
ATOM 680 N N . ALA A 1 85 ? -0.719 8.836 3.922 1.00 90.88 85 ALA A N 1
ATOM 681 C CA . ALA A 1 85 ? 0.423 7.945 3.701 1.00 90.88 85 ALA A CA 1
ATOM 682 C C . ALA A 1 85 ? 1.784 8.660 3.846 1.00 90.88 85 ALA A C 1
ATOM 684 O O . ALA A 1 85 ? 2.831 8.021 3.950 1.00 90.88 85 ALA A O 1
ATOM 685 N N . HIS A 1 86 ? 1.783 9.994 3.841 1.00 88.25 86 HIS A N 1
ATOM 686 C CA . HIS A 1 86 ? 2.976 10.832 3.808 1.00 88.25 86 HIS A CA 1
ATOM 687 C C . HIS A 1 86 ? 2.890 11.957 4.847 1.00 88.25 86 HIS A C 1
ATOM 689 O O . HIS A 1 86 ? 1.808 12.476 5.122 1.00 88.25 86 HIS A O 1
ATOM 695 N N . ASN A 1 87 ? 4.036 12.359 5.388 1.00 85.19 87 ASN A N 1
ATOM 696 C CA . ASN A 1 87 ? 4.229 13.499 6.266 1.00 85.19 87 ASN A CA 1
ATOM 697 C C . ASN A 1 87 ? 5.370 14.398 5.725 1.00 85.19 87 ASN A C 1
ATOM 699 O O . ASN A 1 87 ? 6.521 13.953 5.693 1.00 85.19 87 ASN A O 1
ATOM 703 N N . PRO A 1 88 ? 5.084 15.644 5.296 1.00 87.56 88 PRO A N 1
ATOM 704 C CA . PRO A 1 88 ? 3.765 16.288 5.291 1.00 87.56 88 PRO A CA 1
ATOM 705 C C . PRO A 1 88 ? 2.786 15.606 4.314 1.00 87.56 88 PRO A C 1
ATOM 707 O O . PRO A 1 88 ? 3.246 14.968 3.365 1.00 87.56 88 PRO A O 1
ATOM 710 N N . PRO A 1 89 ? 1.458 15.717 4.513 1.00 88.56 89 PRO A N 1
ATOM 711 C CA . PRO A 1 89 ? 0.472 15.150 3.595 1.00 88.56 89 PRO A CA 1
ATOM 712 C C . PRO A 1 89 ? 0.663 15.676 2.167 1.00 88.56 89 PRO A C 1
ATOM 714 O O . PRO A 1 89 ? 0.808 16.879 1.959 1.00 88.56 89 PRO A O 1
ATOM 717 N N . VAL A 1 90 ? 0.652 14.777 1.180 1.00 90.06 90 VAL A N 1
ATOM 718 C CA . VAL A 1 90 ? 0.771 15.130 -0.243 1.00 90.06 90 VAL A CA 1
ATOM 719 C C . VAL A 1 90 ? -0.380 14.536 -1.037 1.00 90.06 90 VAL A C 1
ATOM 721 O O . VAL A 1 90 ? -0.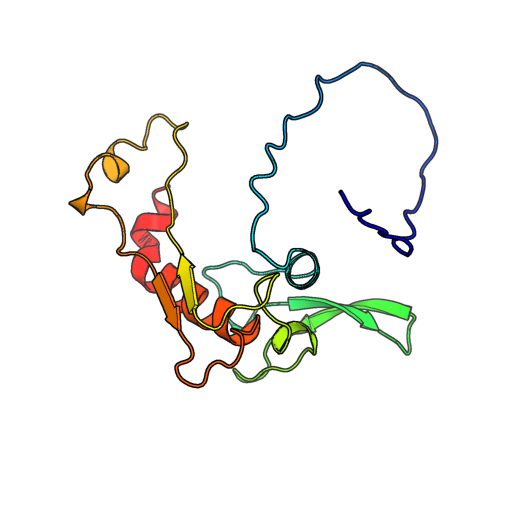786 13.400 -0.799 1.00 90.06 90 VAL A O 1
ATOM 724 N N . SER A 1 91 ? -0.874 15.284 -2.018 1.00 92.88 91 SER A N 1
ATOM 725 C CA . SER A 1 91 ? -1.861 14.802 -2.989 1.00 92.88 91 SER A CA 1
ATOM 726 C C . SER A 1 91 ? -1.220 14.077 -4.175 1.00 92.88 91 SER A C 1
ATOM 728 O O . SER A 1 91 ? -1.922 13.471 -4.974 1.00 92.88 91 SER A O 1
ATOM 730 N N . ARG A 1 92 ? 0.114 14.107 -4.310 1.00 93.19 92 ARG A N 1
ATOM 731 C CA . ARG A 1 92 ? 0.850 13.416 -5.376 1.00 93.19 92 ARG A CA 1
ATOM 732 C C . ARG A 1 92 ? 2.128 12.777 -4.851 1.00 93.19 92 ARG A C 1
ATOM 734 O O . ARG A 1 92 ? 2.989 13.465 -4.311 1.00 93.19 92 ARG A O 1
ATOM 741 N N . MET A 1 93 ? 2.286 11.480 -5.093 1.00 88.25 93 MET A N 1
ATOM 742 C CA . MET A 1 93 ? 3.448 10.690 -4.697 1.00 88.25 93 MET A CA 1
ATOM 743 C C . MET A 1 93 ? 4.030 9.95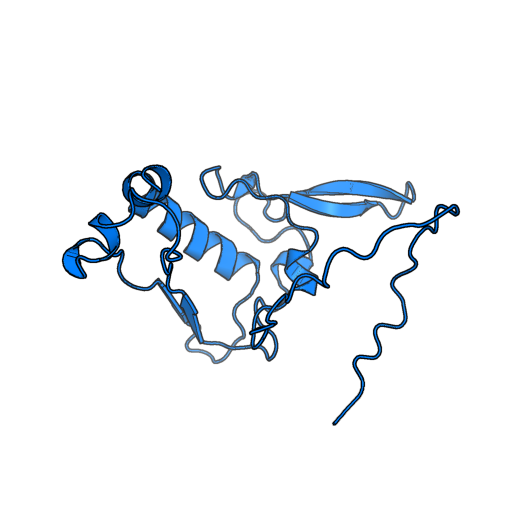2 -5.904 1.00 88.25 93 MET A C 1
ATOM 745 O O . MET A 1 93 ? 3.298 9.410 -6.732 1.00 88.25 93 MET A O 1
ATOM 749 N N . ARG A 1 94 ? 5.363 9.920 -6.004 1.00 88.06 94 ARG A N 1
ATOM 750 C CA . ARG A 1 94 ? 6.095 9.129 -7.001 1.00 88.06 94 ARG A CA 1
ATOM 751 C C . ARG A 1 94 ? 6.926 8.074 -6.286 1.00 88.06 94 ARG A C 1
ATOM 753 O O . ARG A 1 94 ? 7.799 8.421 -5.497 1.00 88.06 94 ARG A O 1
ATOM 760 N N . ILE A 1 95 ? 6.688 6.811 -6.607 1.00 83.75 95 ILE A N 1
ATOM 761 C CA . ILE A 1 95 ? 7.382 5.663 -6.029 1.00 83.75 95 ILE A CA 1
ATOM 762 C C . ILE A 1 95 ? 8.304 5.085 -7.097 1.00 83.75 95 ILE A C 1
ATOM 764 O O . ILE A 1 95 ? 7.893 4.787 -8.220 1.00 83.75 95 ILE A O 1
ATOM 768 N N . ILE A 1 96 ? 9.578 4.951 -6.742 1.00 76.75 96 ILE A N 1
ATOM 769 C CA . ILE A 1 96 ? 10.603 4.360 -7.595 1.00 76.75 96 ILE A CA 1
ATOM 770 C C . ILE A 1 96 ? 11.174 3.181 -6.821 1.00 76.75 96 ILE A C 1
ATOM 772 O O . ILE A 1 96 ? 11.764 3.371 -5.758 1.00 76.75 96 ILE A O 1
ATOM 776 N N . ILE A 1 97 ? 11.007 1.971 -7.352 1.00 69.81 97 ILE A N 1
ATOM 777 C CA . ILE A 1 97 ? 11.700 0.801 -6.814 1.00 69.81 97 ILE A CA 1
ATOM 778 C C . ILE A 1 97 ? 13.133 0.868 -7.331 1.00 69.81 97 ILE A C 1
ATOM 780 O O . ILE A 1 97 ? 13.429 0.482 -8.461 1.00 69.81 97 ILE A O 1
ATOM 784 N N . ASN A 1 98 ? 14.007 1.440 -6.505 1.00 59.75 98 ASN A N 1
ATOM 785 C CA . ASN A 1 98 ? 15.436 1.431 -6.752 1.00 59.75 98 ASN A CA 1
ATOM 786 C C . ASN A 1 98 ? 16.023 0.167 -6.155 1.00 59.75 98 ASN A C 1
ATOM 788 O O . ASN A 1 98 ? 15.968 -0.084 -4.954 1.00 59.75 98 ASN A O 1
ATOM 792 N N . ALA A 1 99 ? 16.587 -0.615 -7.047 1.00 54.41 99 ALA A N 1
ATOM 793 C CA . ALA A 1 99 ? 17.214 -1.866 -6.754 1.00 54.41 99 ALA A CA 1
ATOM 794 C C . ALA A 1 99 ? 18.565 -1.572 -6.042 1.00 54.41 99 ALA A C 1
ATOM 796 O O . ALA A 1 99 ? 19.457 -0.983 -6.655 1.00 54.41 99 ALA A O 1
ATOM 797 N N . SER A 1 100 ? 18.693 -1.834 -4.733 1.00 50.38 100 SER A N 1
ATOM 798 C CA . SER A 1 100 ? 19.869 -1.430 -3.938 1.00 50.38 100 SER A CA 1
ATOM 799 C C . SER A 1 100 ? 21.149 -2.136 -4.405 1.00 50.38 100 SER A C 1
ATOM 801 O O . SER A 1 100 ? 21.239 -3.359 -4.379 1.00 50.38 100 SER A O 1
ATOM 803 N N . PHE A 1 101 ? 22.170 -1.355 -4.767 1.00 41.97 101 PHE A N 1
ATOM 804 C CA . PHE A 1 101 ? 23.522 -1.811 -5.105 1.00 41.97 101 PHE A CA 1
ATOM 805 C C . PHE A 1 101 ? 24.119 -2.678 -3.979 1.00 41.97 101 PHE A C 1
ATOM 807 O O . PHE A 1 101 ? 24.538 -2.141 -2.954 1.00 41.97 101 PHE A O 1
ATOM 814 N N . GLY A 1 102 ? 24.184 -4.003 -4.147 1.00 47.25 102 GLY A N 1
ATOM 815 C CA . GLY A 1 102 ? 24.828 -4.848 -3.133 1.00 47.25 102 GLY A CA 1
ATOM 816 C C . GLY A 1 102 ? 24.938 -6.345 -3.410 1.00 47.25 102 GLY A C 1
ATOM 817 O O . GLY A 1 102 ? 25.864 -6.965 -2.894 1.00 47.25 102 GLY A O 1
ATOM 818 N N . ALA A 1 103 ? 24.072 -6.944 -4.231 1.00 47.22 103 ALA A N 1
ATOM 819 C CA . ALA A 1 103 ? 24.182 -8.369 -4.548 1.00 47.22 103 ALA A CA 1
ATOM 820 C C . ALA A 1 103 ? 24.697 -8.592 -5.977 1.00 47.22 103 ALA A C 1
ATOM 822 O O . ALA A 1 103 ? 24.381 -7.861 -6.911 1.00 47.22 103 ALA A O 1
ATOM 823 N N . ARG A 1 104 ? 25.519 -9.629 -6.151 1.00 49.84 104 ARG A N 1
ATOM 824 C CA . ARG A 1 104 ? 26.247 -9.961 -7.392 1.00 49.84 104 ARG A CA 1
ATOM 825 C C . ARG A 1 104 ? 25.357 -10.389 -8.578 1.00 49.84 104 ARG A C 1
ATOM 827 O O . ARG A 1 104 ? 25.885 -10.805 -9.598 1.00 49.84 104 ARG A O 1
ATOM 834 N N . TYR A 1 105 ? 24.034 -10.281 -8.448 1.00 49.97 105 TYR A N 1
ATOM 835 C CA . TYR A 1 105 ? 23.029 -10.678 -9.445 1.00 49.97 105 TYR A CA 1
ATOM 836 C C . TYR A 1 105 ? 22.256 -9.488 -10.056 1.00 49.97 105 TYR A C 1
ATOM 838 O O . TYR A 1 105 ? 21.323 -9.678 -10.828 1.00 49.97 105 TYR A O 1
ATOM 846 N N . TRP A 1 106 ? 22.635 -8.245 -9.732 1.00 52.91 106 TRP A N 1
ATOM 847 C CA . TRP A 1 106 ? 21.819 -7.050 -10.005 1.00 52.91 106 TRP A CA 1
ATOM 848 C C . TRP A 1 106 ? 22.148 -6.340 -11.328 1.00 52.91 106 TRP A C 1
ATOM 850 O O . TRP A 1 106 ? 21.589 -5.279 -11.615 1.00 52.91 106 TRP A O 1
ATOM 860 N N . ASP A 1 107 ? 22.987 -6.932 -12.183 1.00 51.44 107 ASP A N 1
ATOM 861 C CA . ASP A 1 107 ? 23.310 -6.375 -13.506 1.00 51.44 107 ASP A CA 1
ATOM 862 C C . ASP A 1 107 ? 22.073 -6.212 -14.407 1.00 51.44 107 ASP A C 1
ATOM 864 O O . ASP A 1 107 ? 22.044 -5.343 -15.279 1.00 51.44 107 ASP A O 1
ATOM 868 N N . ASN A 1 108 ? 20.992 -6.946 -14.127 1.00 51.22 108 ASN A N 1
ATOM 869 C CA . ASN A 1 108 ? 19.711 -6.783 -14.811 1.00 51.22 108 ASN A CA 1
ATOM 870 C C . ASN A 1 108 ? 19.070 -5.405 -14.567 1.00 51.22 108 ASN A C 1
ATOM 872 O O . ASN A 1 108 ? 18.490 -4.847 -15.495 1.00 51.22 108 ASN A O 1
ATOM 876 N N . PHE A 1 109 ? 19.226 -4.810 -13.377 1.00 50.88 109 PHE A N 1
ATOM 877 C CA . PHE A 1 109 ? 18.725 -3.460 -13.072 1.00 50.88 109 PHE A CA 1
ATOM 878 C C . PHE A 1 109 ? 19.708 -2.351 -13.463 1.00 50.88 109 PHE A C 1
ATOM 880 O O . PHE A 1 109 ? 19.334 -1.176 -13.445 1.00 50.88 109 PHE A O 1
ATOM 887 N N . ASN A 1 110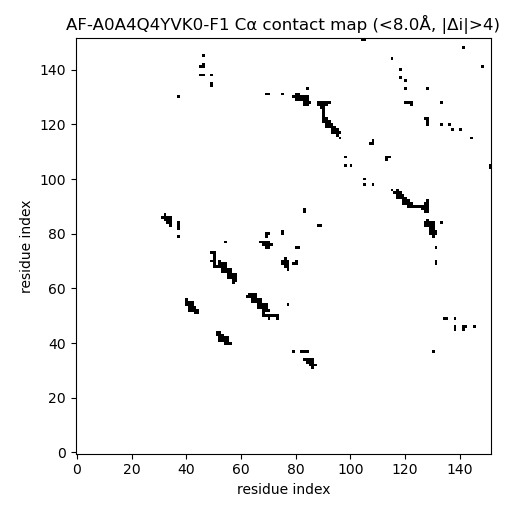 ? 20.940 -2.682 -13.861 1.00 52.09 110 ASN A N 1
ATOM 888 C CA . ASN A 1 110 ? 21.861 -1.723 -14.480 1.00 52.09 110 ASN A CA 1
ATOM 889 C C . ASN A 1 110 ? 21.450 -1.372 -15.918 1.00 52.09 110 ASN A C 1
ATOM 891 O O . ASN A 1 110 ? 21.877 -0.340 -16.430 1.00 52.09 110 ASN A O 1
ATOM 895 N N . VAL A 1 111 ? 20.566 -2.163 -16.538 1.00 59.62 111 VAL A N 1
ATOM 896 C CA . VAL A 1 111 ? 19.971 -1.863 -17.844 1.00 59.62 111 VAL A CA 1
ATOM 897 C C . VAL A 1 111 ? 18.679 -1.053 -17.642 1.00 59.62 111 VAL A C 1
ATOM 899 O O . VAL A 1 111 ? 17.690 -1.598 -17.145 1.00 59.62 111 VAL A O 1
ATOM 902 N N . PRO A 1 112 ? 18.625 0.236 -18.035 1.00 59.44 112 PRO A N 1
ATOM 903 C CA . PRO A 1 112 ? 17.457 1.092 -17.808 1.00 59.44 112 PRO A CA 1
ATOM 904 C C . PRO A 1 112 ? 16.143 0.537 -18.374 1.00 59.44 112 PRO A C 1
ATOM 906 O O . PRO A 1 112 ? 15.088 0.788 -17.802 1.00 59.44 112 PRO A O 1
ATOM 909 N N . SER A 1 113 ? 16.201 -0.248 -19.456 1.00 63.66 113 SER A N 1
ATOM 910 C CA . SER A 1 113 ? 15.028 -0.858 -20.099 1.00 63.66 113 SER A CA 1
ATOM 911 C C . SER A 1 113 ? 14.399 -2.014 -19.316 1.00 63.66 113 SER A C 1
ATOM 913 O O . SER A 1 113 ? 13.281 -2.405 -19.633 1.00 63.66 113 SER A O 1
ATOM 915 N N . ARG A 1 114 ? 15.081 -2.559 -18.301 1.00 65.12 114 ARG A N 1
ATOM 916 C CA . ARG A 1 114 ? 14.559 -3.640 -17.445 1.00 65.12 114 ARG A CA 1
ATOM 917 C C . ARG A 1 114 ? 13.949 -3.129 -16.139 1.00 65.12 114 ARG A C 1
ATOM 919 O O . ARG A 1 114 ? 13.395 -3.911 -15.374 1.00 65.12 114 ARG A O 1
ATOM 926 N N . ARG A 1 115 ? 14.036 -1.821 -15.873 1.00 70.56 115 ARG A N 1
ATOM 927 C CA . ARG A 1 115 ? 13.434 -1.216 -14.681 1.00 70.56 115 ARG A CA 1
ATOM 928 C C . ARG A 1 115 ? 11.939 -1.006 -14.910 1.00 70.56 115 ARG A C 1
ATOM 930 O O . ARG A 1 115 ? 11.569 -0.470 -15.956 1.00 70.56 115 ARG A O 1
ATOM 937 N N . PRO A 1 116 ? 11.080 -1.354 -13.941 1.00 77.12 116 PRO A N 1
ATOM 938 C CA . PRO A 1 116 ? 9.675 -1.011 -14.047 1.00 77.12 116 PRO A CA 1
ATOM 939 C C . PRO A 1 116 ? 9.514 0.516 -14.020 1.00 77.12 116 PRO A C 1
ATOM 941 O O . PRO A 1 116 ? 10.266 1.237 -13.353 1.00 77.12 116 PRO A O 1
ATOM 944 N N . ALA A 1 117 ? 8.551 1.017 -14.795 1.00 83.44 117 ALA A N 1
ATOM 945 C CA . ALA A 1 117 ? 8.258 2.441 -14.842 1.00 83.44 117 ALA A CA 1
ATOM 946 C C . ALA A 1 117 ? 7.816 2.931 -13.450 1.00 83.44 117 ALA A C 1
ATOM 948 O O . ALA A 1 117 ? 7.058 2.231 -12.788 1.00 83.44 117 ALA A O 1
ATOM 949 N N . PRO A 1 118 ? 8.234 4.125 -12.995 1.00 85.88 118 PRO A N 1
ATOM 950 C CA . PRO A 1 118 ? 7.826 4.648 -11.695 1.00 85.88 118 PRO A CA 1
ATOM 951 C C . PRO A 1 118 ? 6.306 4.673 -11.512 1.00 85.88 118 PRO A C 1
ATOM 953 O O . PRO A 1 118 ? 5.586 5.146 -12.392 1.00 85.88 118 PRO A O 1
ATOM 956 N N . LEU A 1 119 ? 5.835 4.254 -10.338 1.00 88.31 119 LEU A N 1
ATOM 957 C CA . LEU A 1 119 ? 4.435 4.399 -9.952 1.00 88.31 119 LEU A CA 1
ATOM 958 C C . LEU A 1 119 ? 4.172 5.850 -9.538 1.00 88.31 119 LEU A C 1
ATOM 960 O O . LEU A 1 119 ? 4.936 6.441 -8.771 1.00 88.31 119 LEU A O 1
ATOM 964 N N . VAL A 1 120 ? 3.084 6.427 -10.038 1.00 92.62 120 VAL A N 1
ATOM 965 C CA . VAL A 1 120 ? 2.614 7.758 -9.650 1.00 92.62 120 VAL A CA 1
ATOM 966 C C . VAL A 1 120 ? 1.194 7.624 -9.130 1.00 92.62 120 VAL A C 1
ATOM 968 O O . VAL A 1 120 ? 0.323 7.147 -9.847 1.00 92.62 120 VAL A O 1
ATOM 971 N N . ILE A 1 121 ? 0.978 8.074 -7.899 1.00 93.38 121 ILE A N 1
ATOM 972 C CA . ILE A 1 121 ? -0.335 8.160 -7.257 1.00 93.38 121 ILE A CA 1
ATOM 973 C C . ILE A 1 121 ? -0.653 9.648 -7.147 1.00 93.38 121 ILE A C 1
ATOM 975 O O . ILE A 1 121 ? 0.192 10.412 -6.673 1.00 93.38 121 ILE A O 1
ATOM 979 N N . ALA A 1 122 ? -1.814 10.083 -7.630 1.00 94.31 122 ALA A N 1
ATOM 980 C CA . ALA A 1 122 ? -2.179 11.495 -7.641 1.00 94.31 122 ALA A CA 1
ATOM 981 C C . ALA A 1 122 ? -3.688 11.696 -7.464 1.00 94.31 122 ALA A C 1
ATOM 983 O O . ALA A 1 122 ? -4.481 11.163 -8.233 1.00 94.31 122 ALA A O 1
ATOM 984 N N . ASN A 1 123 ? -4.048 12.530 -6.496 1.00 93.81 123 ASN A N 1
ATOM 985 C CA . ASN A 1 123 ? -5.382 13.068 -6.289 1.00 93.81 123 ASN A CA 1
ATOM 986 C C . ASN A 1 123 ? -5.412 14.497 -6.864 1.00 93.81 123 ASN A C 1
ATOM 988 O O . ASN A 1 123 ? -4.638 15.367 -6.454 1.00 93.81 123 ASN A O 1
ATOM 992 N N . HIS A 1 124 ? -6.264 14.738 -7.863 1.00 92.38 124 HIS A N 1
ATOM 993 C CA . HIS A 1 124 ? -6.317 16.012 -8.601 1.00 92.38 124 HIS A CA 1
ATOM 994 C C . HIS A 1 124 ? -7.123 17.113 -7.896 1.00 92.38 124 HIS A C 1
ATOM 996 O O . HIS A 1 124 ? -7.030 18.279 -8.267 1.00 92.38 124 HIS A O 1
ATOM 1002 N N . ASP A 1 125 ? -7.887 16.741 -6.877 1.00 93.19 125 ASP A N 1
ATOM 1003 C CA . ASP A 1 125 ? -8.690 17.609 -6.012 1.00 93.19 125 ASP A CA 1
ATOM 1004 C C . ASP A 1 125 ? -7.878 18.240 -4.863 1.00 93.19 125 ASP A C 1
ATOM 1006 O O . ASP A 1 125 ? -8.400 19.052 -4.103 1.00 93.19 125 ASP A O 1
ATOM 1010 N N . GLY A 1 126 ? -6.595 17.885 -4.733 1.00 90.31 126 GLY A N 1
ATOM 1011 C CA . GLY A 1 126 ? -5.723 18.363 -3.661 1.00 90.31 126 GLY A CA 1
ATOM 1012 C C . GLY A 1 126 ? -5.852 17.584 -2.350 1.00 90.31 126 GLY A C 1
ATOM 1013 O O . GLY A 1 126 ? -5.132 17.896 -1.400 1.00 90.31 126 GLY A O 1
ATOM 1014 N N . VAL A 1 127 ? -6.698 16.550 -2.292 1.00 94.62 127 VAL A N 1
ATOM 1015 C CA . VAL A 1 127 ? -6.857 15.707 -1.102 1.00 94.62 127 VAL A CA 1
ATOM 1016 C C . VAL A 1 127 ? -5.600 14.850 -0.890 1.00 94.62 127 VAL A C 1
ATOM 1018 O O . VAL A 1 127 ? -5.072 14.283 -1.854 1.00 94.62 127 VAL A O 1
ATOM 1021 N N . PRO A 1 128 ? -5.090 14.716 0.349 1.00 95.06 128 PRO A N 1
ATOM 1022 C CA . PRO A 1 128 ? -3.943 13.860 0.624 1.00 95.06 128 PRO A CA 1
ATOM 1023 C C . PRO A 1 128 ? -4.157 12.401 0.223 1.00 95.06 128 PRO A C 1
ATOM 1025 O O . PRO A 1 128 ? -5.246 11.851 0.364 1.00 95.06 128 PRO A O 1
ATOM 1028 N N . ILE A 1 129 ? -3.083 11.753 -0.221 1.00 94.38 129 ILE A N 1
ATOM 1029 C CA . ILE A 1 129 ? -3.078 10.315 -0.488 1.00 94.38 129 ILE A CA 1
ATOM 1030 C C . ILE A 1 129 ? -3.162 9.563 0.840 1.00 94.38 129 ILE A C 1
ATOM 1032 O O . ILE A 1 129 ? -2.330 9.767 1.730 1.00 94.38 129 ILE A O 1
ATOM 1036 N N . THR A 1 130 ? -4.141 8.670 0.953 1.00 95.19 130 THR A N 1
ATOM 1037 C CA . THR A 1 130 ? -4.350 7.844 2.149 1.00 95.19 130 THR A CA 1
ATOM 1038 C C . THR A 1 130 ? -3.524 6.558 2.123 1.00 95.19 130 THR A C 1
ATOM 1040 O O . THR A 1 130 ? -3.073 6.113 1.062 1.00 95.19 130 THR A O 1
ATOM 1043 N N . VAL A 1 131 ? -3.354 5.912 3.281 1.00 92.62 131 VAL A N 1
ATOM 1044 C CA . VAL A 1 131 ? -2.730 4.580 3.378 1.00 92.62 131 VAL A CA 1
ATOM 1045 C C . VAL A 1 131 ? -3.476 3.562 2.514 1.00 92.62 131 VAL A C 1
ATOM 1047 O O . VAL A 1 131 ? -2.833 2.816 1.778 1.00 92.62 131 VAL A O 1
ATOM 1050 N N . ALA A 1 132 ? -4.816 3.553 2.534 1.00 93.88 132 ALA A N 1
ATOM 1051 C CA . ALA A 1 132 ? -5.623 2.643 1.717 1.00 93.88 132 ALA A CA 1
ATOM 1052 C C . ALA A 1 132 ? -5.352 2.809 0.218 1.00 93.88 132 ALA A C 1
ATOM 1054 O O . ALA A 1 132 ? -5.191 1.817 -0.494 1.00 93.88 132 ALA A O 1
ATOM 1055 N N . GLN A 1 133 ? -5.296 4.053 -0.264 1.00 95.06 133 GLN A N 1
ATOM 1056 C CA . GLN A 1 133 ? -4.962 4.343 -1.659 1.00 95.06 133 GLN A CA 1
ATOM 1057 C C . GLN A 1 133 ? -3.541 3.880 -1.982 1.00 95.06 133 GLN A C 1
ATOM 1059 O O . GLN A 1 133 ? -3.327 3.180 -2.971 1.00 95.06 133 GLN A O 1
ATOM 1064 N N . PHE A 1 134 ? -2.580 4.201 -1.112 1.00 93.56 134 PHE A N 1
ATOM 1065 C CA . PHE A 1 134 ? -1.191 3.800 -1.287 1.00 93.56 134 PHE A CA 1
ATOM 1066 C C . PHE A 1 134 ? -1.033 2.280 -1.429 1.00 93.56 134 PHE A C 1
ATOM 1068 O O . PHE A 1 134 ? -0.428 1.823 -2.398 1.00 93.56 134 PHE A O 1
ATOM 1075 N N . VAL A 1 135 ? -1.587 1.484 -0.506 1.00 92.12 135 VAL A N 1
ATOM 1076 C CA . VAL A 1 135 ? -1.399 0.022 -0.527 1.00 92.12 135 VAL A CA 1
ATOM 1077 C C . VAL A 1 135 ? -2.095 -0.644 -1.714 1.00 92.12 135 VAL A C 1
ATOM 1079 O O . VAL A 1 135 ? -1.581 -1.625 -2.246 1.00 92.12 135 VAL A O 1
ATOM 1082 N N . ARG A 1 136 ? -3.223 -0.101 -2.193 1.00 92.88 136 ARG A N 1
ATOM 1083 C CA . ARG A 1 136 ? -3.903 -0.608 -3.399 1.00 92.88 136 ARG A CA 1
ATOM 1084 C C . ARG A 1 136 ? -3.073 -0.397 -4.653 1.00 92.88 136 ARG A C 1
ATOM 1086 O O . ARG A 1 136 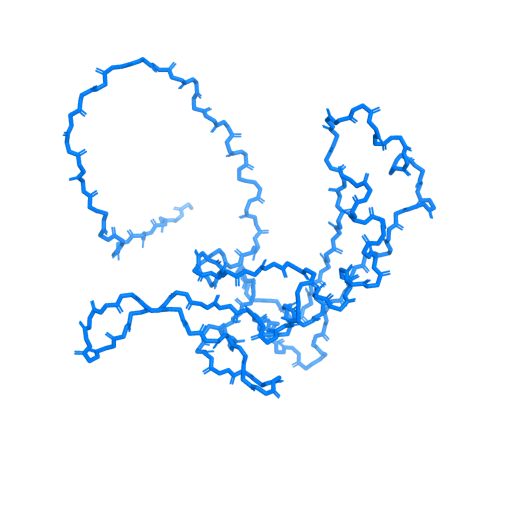? -2.873 -1.336 -5.427 1.00 92.88 136 ARG A O 1
ATOM 1093 N N . GLU A 1 137 ? -2.592 0.827 -4.841 1.00 93.38 137 GLU A N 1
ATOM 1094 C CA . GLU A 1 137 ? -1.796 1.193 -6.008 1.00 93.38 137 GLU A CA 1
ATOM 1095 C C . GLU A 1 137 ? -0.453 0.465 -5.995 1.00 93.38 137 GLU A C 1
ATOM 1097 O O . GLU A 1 137 ? -0.052 -0.125 -7.001 1.00 93.38 137 GLU A O 1
ATOM 1102 N N . LEU A 1 138 ? 0.209 0.421 -4.833 1.00 90.62 138 LEU A N 1
ATOM 1103 C CA . LEU A 1 138 ? 1.469 -0.294 -4.673 1.00 90.62 138 LEU A CA 1
ATOM 1104 C C . LEU A 1 138 ? 1.292 -1.805 -4.853 1.00 90.62 138 LEU A C 1
ATOM 1106 O O . LEU A 1 138 ? 2.099 -2.414 -5.548 1.00 90.62 138 LEU A O 1
ATOM 1110 N N . GLY A 1 139 ? 0.246 -2.410 -4.285 1.00 89.69 139 GLY A N 1
ATOM 1111 C CA . GLY A 1 139 ? -0.024 -3.842 -4.435 1.00 89.69 139 GLY A CA 1
ATOM 1112 C C . GLY A 1 139 ? -0.292 -4.219 -5.890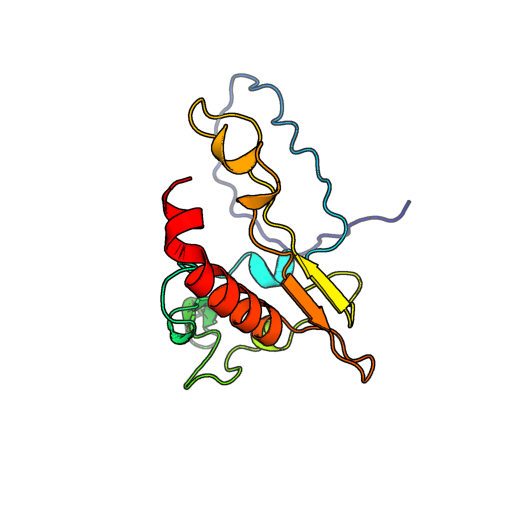 1.00 89.69 139 GLY A C 1
ATOM 1113 O O . GLY A 1 139 ? 0.311 -5.148 -6.422 1.00 89.69 139 GLY A O 1
ATOM 1114 N N . SER A 1 140 ? -1.124 -3.433 -6.577 1.00 90.06 140 SER A N 1
ATOM 1115 C CA . SER A 1 140 ? -1.406 -3.625 -8.004 1.00 90.06 140 SER A CA 1
ATOM 1116 C C . SER A 1 140 ? -0.147 -3.474 -8.859 1.00 90.06 140 SER A C 1
ATOM 1118 O O . SER A 1 140 ? 0.087 -4.252 -9.782 1.00 90.06 140 SER A O 1
ATOM 1120 N N . TYR A 1 141 ? 0.686 -2.480 -8.548 1.00 89.00 141 TYR A N 1
ATOM 1121 C CA . TYR A 1 141 ? 1.963 -2.260 -9.216 1.00 89.00 141 TYR A CA 1
ATOM 1122 C C . TYR A 1 141 ? 2.959 -3.400 -8.972 1.00 89.00 141 TYR A C 1
ATOM 1124 O O . TYR A 1 141 ? 3.559 -3.896 -9.924 1.00 89.00 141 TYR A O 1
ATOM 1132 N N . ALA A 1 142 ? 3.094 -3.859 -7.726 1.00 86.50 142 ALA A N 1
ATOM 1133 C CA . ALA A 1 142 ? 3.974 -4.962 -7.360 1.00 86.50 142 ALA A CA 1
ATOM 1134 C C . ALA A 1 142 ? 3.559 -6.268 -8.048 1.00 86.50 142 ALA A C 1
ATOM 1136 O O . ALA A 1 142 ? 4.415 -6.975 -8.569 1.00 86.50 142 ALA A O 1
ATOM 1137 N N . LEU A 1 143 ? 2.256 -6.560 -8.132 1.00 86.94 143 LEU A N 1
ATOM 1138 C CA . LEU A 1 143 ? 1.748 -7.740 -8.838 1.00 86.94 143 LEU A CA 1
ATOM 1139 C C . LEU A 1 143 ? 2.055 -7.708 -10.341 1.00 86.94 143 LEU A C 1
ATOM 1141 O O . LEU A 1 143 ? 2.491 -8.719 -10.886 1.00 86.94 143 LEU A O 1
ATOM 1145 N N . ARG A 1 144 ? 1.899 -6.554 -11.009 1.00 86.75 144 ARG A N 1
ATOM 1146 C CA . ARG A 1 144 ? 2.263 -6.398 -12.436 1.00 86.75 144 ARG A CA 1
ATOM 1147 C C . ARG A 1 144 ? 3.749 -6.618 -12.711 1.00 86.75 144 ARG A C 1
ATOM 1149 O O . ARG A 1 144 ? 4.123 -6.920 -13.839 1.00 86.75 144 ARG A O 1
ATOM 1156 N N . HIS A 1 145 ? 4.585 -6.435 -11.698 1.00 82.38 145 HIS A N 1
ATOM 1157 C CA . HIS A 1 145 ? 6.031 -6.588 -11.789 1.00 82.38 145 HIS A CA 1
ATOM 1158 C C . HIS A 1 145 ? 6.541 -7.750 -10.939 1.00 82.38 145 HIS A C 1
ATOM 1160 O O . HIS A 1 145 ? 7.722 -7.774 -10.606 1.00 82.38 145 HIS A O 1
ATOM 1166 N N . ARG A 1 146 ? 5.672 -8.711 -10.590 1.00 81.69 146 ARG A N 1
ATOM 1167 C CA . ARG A 1 146 ? 6.003 -9.800 -9.668 1.00 81.69 146 ARG A CA 1
ATOM 1168 C C . ARG A 1 146 ? 7.252 -10.546 -10.106 1.00 81.69 146 ARG A C 1
ATOM 1170 O O . ARG A 1 146 ? 8.163 -10.648 -9.301 1.00 81.69 146 ARG A O 1
ATOM 1177 N N . ASP A 1 147 ? 7.313 -10.977 -11.363 1.00 76.50 147 ASP A N 1
ATOM 1178 C CA . ASP A 1 147 ? 8.439 -11.758 -11.889 1.00 76.50 147 ASP A CA 1
ATOM 1179 C C . ASP A 1 147 ? 9.764 -11.002 -11.705 1.00 76.50 147 ASP A C 1
ATOM 1181 O O . ASP A 1 147 ? 10.704 -11.514 -11.103 1.00 76.50 147 ASP A O 1
ATOM 1185 N N . ILE A 1 148 ? 9.771 -9.721 -12.085 1.00 71.19 148 ILE A N 1
ATOM 1186 C CA . ILE A 1 148 ? 10.914 -8.810 -11.939 1.00 71.19 148 ILE A CA 1
ATOM 1187 C C . ILE A 1 148 ? 11.296 -8.609 -10.465 1.00 71.19 148 ILE A C 1
ATOM 1189 O O . ILE A 1 148 ? 12.474 -8.482 -10.154 1.00 71.19 148 ILE A O 1
ATOM 1193 N N . LEU A 1 149 ? 10.318 -8.541 -9.559 1.00 70.19 149 LEU A N 1
ATOM 1194 C CA . LEU A 1 149 ? 10.541 -8.302 -8.130 1.00 70.19 149 LEU A CA 1
ATOM 1195 C C . LEU A 1 149 ? 10.908 -9.569 -7.348 1.00 70.19 149 LEU A C 1
ATOM 1197 O O . LEU A 1 149 ? 11.489 -9.451 -6.275 1.00 70.19 149 LEU A O 1
ATOM 1201 N N . THR A 1 150 ? 10.568 -10.757 -7.851 1.00 69.19 150 THR A N 1
ATOM 1202 C CA . THR A 1 150 ? 10.937 -12.051 -7.250 1.00 69.19 150 THR A CA 1
ATOM 1203 C C . THR A 1 150 ? 12.267 -12.601 -7.759 1.00 69.19 150 THR A C 1
ATOM 1205 O O . THR A 1 150 ? 12.812 -13.513 -7.147 1.00 69.19 150 THR A O 1
ATOM 1208 N N . GLU A 1 151 ? 12.787 -12.069 -8.868 1.00 59.75 151 GLU A N 1
ATOM 1209 C CA . GLU A 1 151 ? 14.148 -12.342 -9.357 1.00 59.75 151 GLU A CA 1
ATOM 1210 C C . GLU A 1 151 ? 15.243 -11.587 -8.571 1.00 59.75 151 GLU A C 1
ATOM 1212 O O . GLU A 1 151 ? 16.431 -11.844 -8.779 1.00 59.75 151 GLU A O 1
ATOM 1217 N N . ILE A 1 152 ? 14.849 -10.655 -7.694 1.00 52.41 152 ILE A N 1
ATOM 1218 C CA . ILE A 1 152 ? 15.714 -9.859 -6.806 1.00 52.41 152 ILE A CA 1
ATOM 1219 C C . ILE A 1 152 ? 16.025 -10.625 -5.519 1.00 52.41 152 ILE A C 1
ATOM 1221 O O . ILE A 1 152 ? 17.212 -10.611 -5.108 1.00 52.41 152 ILE A O 1
#

Secondary structure (DSSP, 8-state):
------------PPP------PPP-------SEE-HHHHTTEE--TTS-GGG-EEEEE-TTT--EEEEESEETTEE-SGGGGSBSEES--SEEEE-----TTSTTTHHHHSGGGSPPPEEEE-TTSPPPBHHHHHHHHHHHHHHTHHHHH--

Radius of gyration: 18.89 Å; Cα contacts (8 Å, |Δi|>4): 170; chains: 1; bounding box: 45×36×53 Å

Foldseek 3Di:
DDDPPPPDPDDDDDDDDDDDDDPPPPPVPPPAKFPCVLPVQWDDPLQDPLQPIWGFDQDPVVRDTDTDTCDDPLHGDDPSQFDFRIVVFWQKDKAFPDDDPDDPQCVQVVPVVSGDDIQMHHDPVGDGDGNSNVSVSSSVSCNVCVVVVVSD

Sequence (152 aa):
MENCNARNTTYLERRSPSPPLVPPLKIVCRKEGFNDAAFRLLDWPVFAPISSIRVLDLDEDTRQLQWTALLRDGEPHHPVAQEPAHNPPVSRMRIIINASFGARYWDNFNVPSRRPAPLVIANHDGVPITVAQFVRELGSYALRHRDILTEI

Mean predicted aligned error: 13.28 Å

Solvent-accessible surface area (backbone atoms only — not comparable to full-atom values): 9778 Å² total; per-residue (Å²): 142,82,82,86,79,79,84,77,80,84,75,87,84,82,87,84,83,89,87,80,88,69,76,76,78,80,75,75,76,86,75,82,33,70,29,58,78,71,51,73,42,53,47,65,65,64,82,51,64,73,63,68,26,26,31,62,42,69,40,82,89,78,72,41,82,40,79,40,51,31,25,53,98,82,39,77,61,33,75,58,24,71,35,50,42,27,48,76,69,40,24,63,50,76,49,70,93,73,83,74,92,80,59,102,77,50,70,61,66,72,38,74,88,66,49,79,78,68,50,72,51,72,44,93,84,65,50,56,41,21,34,46,58,49,53,51,54,48,32,55,51,46,53,78,40,37,72,71,63,71,74,107

Nearest PDB structures (foldseek):
  5u0p-assembly1_Q  TM=2.280E-01  e=5.522E+00  Schizosaccharomyces pombe